Protein AF-A0A359C9Y9-F1 (afdb_monomer_lite)

Foldseek 3Di:
DVVPPQLAPVRLGHCQAPVDAVRNVHPHHNPPDDPPVVVCVCVVPVDDPVVVVDPPPPPPPPPDPPPPVVVVVVVVVVVVVVVVVVVVVVVVVVVVVD

Secondary structure (DSSP, 8-state):
-TTS-SS-TTS--SS-SSS-SGGGT-SS-TTSS--GGGGSHHHHHS--HHHHT-SS--TT--PPPTTHHHHHHHHHHHHHHHHHHHHHHHHHHHHHT-

Sequence (98 aa):
MPRGDRTGPMGTGPLTGRGAGFCAGFRGPGFFGGGRGWRHIFHATGLPGWMRSGWGGPAFLEEPPPGTEKRYLEEEAEALKGRLDEIRKRLEELEERK

Radius of gyration: 32.16 Å; chains: 1; bounding box: 36×39×92 Å

Structure (mmCIF, N/CA/C/O backbone):
data_AF-A0A359C9Y9-F1
#
_entry.id   AF-A0A359C9Y9-F1
#
loop_
_atom_site.group_PDB
_atom_site.id
_atom_site.type_symbol
_atom_site.label_atom_id
_atom_site.label_alt_id
_atom_site.label_comp_id
_atom_site.label_asym_id
_atom_site.label_entity_id
_atom_site.label_seq_id
_atom_site.pdbx_PDB_ins_code
_atom_site.Cartn_x
_atom_site.Cartn_y
_atom_site.Cartn_z
_atom_site.occupancy
_atom_site.B_iso_or_equiv
_atom_site.auth_seq_id
_atom_site.auth_comp_id
_atom_site.auth_asym_id
_atom_site.auth_atom_id
_atom_site.pdbx_PDB_model_num
ATOM 1 N N . MET A 1 1 ? -13.266 14.578 -46.584 1.00 54.03 1 MET A N 1
ATOM 2 C CA . MET A 1 1 ? -13.157 16.027 -46.289 1.00 54.03 1 MET A CA 1
ATOM 3 C C . MET A 1 1 ? -14.380 16.733 -46.832 1.00 54.03 1 MET A C 1
ATOM 5 O O . MET A 1 1 ? -14.867 16.263 -47.857 1.00 54.03 1 MET A O 1
ATOM 9 N N . PRO A 1 2 ? -14.840 17.834 -46.210 1.00 46.75 2 PRO A N 1
ATOM 10 C CA . PRO A 1 2 ? -16.095 18.508 -46.5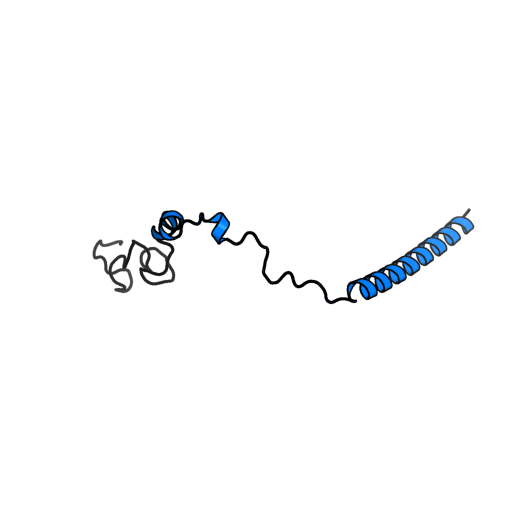63 1.00 46.75 2 PRO A CA 1
ATOM 11 C C . PRO A 1 2 ? -16.194 19.041 -48.007 1.00 46.75 2 PRO A C 1
ATOM 13 O O . PRO A 1 2 ? -17.251 19.523 -48.387 1.00 46.75 2 PRO A O 1
ATOM 16 N N . ARG A 1 3 ? -15.126 18.952 -48.820 1.00 58.03 3 ARG A N 1
ATOM 17 C CA . ARG A 1 3 ? -15.105 19.344 -50.243 1.00 58.03 3 ARG A CA 1
ATOM 18 C C . ARG A 1 3 ? -14.413 18.353 -51.197 1.00 58.03 3 ARG A C 1
ATOM 20 O O . ARG A 1 3 ? -14.272 18.644 -52.374 1.00 58.03 3 ARG A O 1
ATOM 27 N N . GLY A 1 4 ? -13.998 17.173 -50.718 1.00 59.62 4 GLY A N 1
ATOM 28 C CA . GLY A 1 4 ? -13.438 16.105 -51.572 1.00 59.62 4 GLY A CA 1
ATOM 29 C C . GLY A 1 4 ? -12.047 16.351 -52.191 1.00 59.62 4 GLY A C 1
ATOM 30 O O . GLY A 1 4 ? -11.519 15.461 -52.848 1.00 59.62 4 GLY A O 1
ATOM 31 N N . ASP A 1 5 ? -11.423 17.495 -51.927 1.00 67.19 5 ASP A N 1
ATOM 32 C CA . ASP A 1 5 ? -10.153 17.974 -52.499 1.00 67.19 5 ASP A CA 1
ATOM 33 C C . ASP A 1 5 ? -8.882 17.361 -51.886 1.00 67.19 5 ASP A C 1
ATOM 35 O O . ASP A 1 5 ? -7.786 17.577 -52.390 1.00 67.19 5 ASP A O 1
ATOM 39 N N . ARG A 1 6 ? -9.016 16.532 -50.842 1.00 59.53 6 ARG A N 1
ATOM 40 C CA . ARG A 1 6 ? -7.904 15.791 -50.213 1.00 59.53 6 ARG A CA 1
ATOM 41 C C . ARG A 1 6 ? -6.740 16.704 -49.781 1.00 59.53 6 ARG A C 1
ATOM 43 O O . ARG A 1 6 ? -5.592 16.305 -49.900 1.00 59.53 6 ARG A O 1
ATOM 50 N N . THR A 1 7 ? -7.005 17.904 -49.285 1.00 62.09 7 THR A N 1
ATOM 51 C CA . THR A 1 7 ? -5.969 18.849 -48.809 1.00 62.09 7 THR A CA 1
ATOM 52 C C . THR A 1 7 ? -6.150 19.252 -47.345 1.00 62.09 7 THR A C 1
ATOM 54 O O . THR A 1 7 ? -5.193 19.662 -46.697 1.00 62.09 7 THR A O 1
ATOM 57 N N . GLY A 1 8 ? -7.345 19.070 -46.786 1.00 62.53 8 GLY A N 1
ATOM 58 C CA . GLY A 1 8 ? -7.635 19.237 -45.361 1.00 62.53 8 GLY A CA 1
ATOM 59 C C . GLY A 1 8 ? -7.801 20.683 -44.926 1.00 62.53 8 GLY A C 1
ATOM 60 O O . GLY A 1 8 ? -7.442 21.590 -45.668 1.00 62.53 8 GLY A O 1
ATOM 61 N N . PRO A 1 9 ? -8.351 20.922 -43.720 1.00 59.69 9 PRO A N 1
ATOM 62 C CA . PRO A 1 9 ? -8.738 22.260 -43.266 1.00 59.69 9 PRO A CA 1
ATOM 63 C C . PRO A 1 9 ? -7.580 23.272 -43.175 1.00 59.69 9 PRO A C 1
ATOM 65 O O . PRO A 1 9 ? -7.851 24.453 -43.015 1.00 59.69 9 PRO A O 1
ATOM 68 N N . MET A 1 10 ? -6.317 22.840 -43.308 1.00 61.84 10 MET A N 1
ATOM 69 C CA . MET A 1 10 ? -5.121 23.698 -43.291 1.00 61.84 10 MET A CA 1
ATOM 70 C C . MET A 1 10 ? -4.091 23.339 -44.386 1.00 61.84 10 MET A C 1
ATOM 72 O O . MET A 1 10 ? -2.906 23.613 -44.225 1.00 61.84 10 MET A O 1
ATOM 76 N N . GLY A 1 11 ? -4.484 22.664 -45.475 1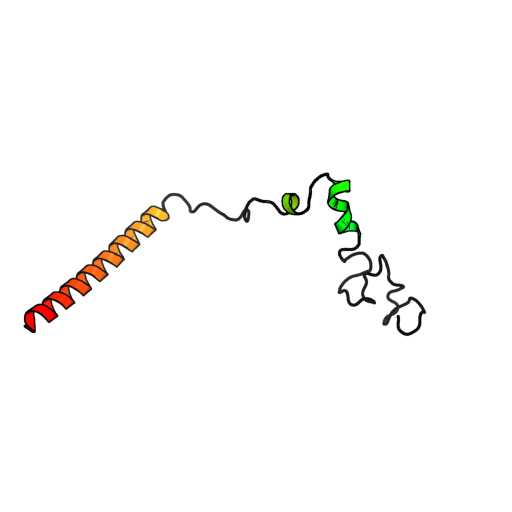.00 58.22 11 GLY A N 1
ATOM 77 C CA . GLY A 1 11 ? -3.522 22.244 -46.511 1.00 58.22 11 GLY A CA 1
ATOM 78 C C . GLY A 1 11 ? -2.567 21.126 -46.064 1.00 58.22 11 GLY A C 1
ATOM 79 O O . GLY A 1 11 ? -1.557 20.870 -46.713 1.00 58.22 11 GLY A O 1
ATOM 80 N N . THR A 1 12 ? -2.891 20.420 -44.975 1.00 58.81 12 THR A N 1
ATOM 81 C CA . THR A 1 12 ? -2.107 19.315 -44.393 1.00 58.81 12 THR A CA 1
ATOM 82 C C . THR A 1 12 ? -2.196 17.999 -45.189 1.00 58.81 12 THR A C 1
ATOM 84 O O . THR A 1 12 ? -1.897 16.917 -44.675 1.00 58.81 12 THR A O 1
ATOM 87 N N . GLY A 1 13 ? -2.545 18.109 -46.474 1.00 57.38 13 GLY A N 1
ATOM 88 C CA . GLY A 1 13 ? -2.552 17.050 -47.474 1.00 57.38 13 GLY A CA 1
ATOM 89 C C . GLY A 1 13 ? -3.802 16.168 -47.433 1.00 57.38 13 GLY A C 1
ATOM 90 O O . GLY A 1 13 ? -4.769 16.480 -46.732 1.00 57.38 13 GLY A O 1
ATOM 91 N N . PRO A 1 14 ? -3.800 15.055 -48.193 1.00 54.88 14 PRO A N 1
ATOM 92 C CA . PRO A 1 14 ? -4.859 14.046 -48.164 1.00 54.88 14 PRO A CA 1
ATOM 93 C C . PRO A 1 14 ? -5.082 13.530 -46.750 1.00 54.88 14 PRO A C 1
ATOM 95 O O . PRO A 1 14 ? -4.455 13.968 -45.792 1.00 54.88 14 PRO A O 1
ATOM 98 N N . LEU A 1 15 ? -5.926 12.521 -46.579 1.00 56.28 15 LEU A N 1
ATOM 99 C CA . LEU A 1 15 ? -5.691 11.611 -45.461 1.00 56.28 15 LEU A CA 1
ATOM 100 C C . LEU A 1 15 ? -4.271 11.050 -45.646 1.00 56.28 15 LEU A C 1
ATOM 102 O O . LEU A 1 15 ? -4.091 10.051 -46.333 1.00 56.28 15 LEU A O 1
ATOM 106 N N . THR A 1 16 ? -3.246 11.759 -45.175 1.00 51.59 16 THR A N 1
ATOM 107 C CA . THR A 1 16 ? -1.869 11.315 -45.272 1.00 51.59 16 THR A CA 1
ATOM 108 C C . THR A 1 16 ? -1.830 10.032 -44.447 1.00 51.59 16 THR A C 1
ATOM 110 O O . THR A 1 16 ? -2.410 9.954 -43.366 1.00 51.59 16 THR A O 1
ATOM 113 N N . GLY A 1 17 ? -1.309 8.959 -45.039 1.00 56.91 17 GLY A N 1
ATOM 114 C CA . GLY A 1 17 ? -1.378 7.606 -44.483 1.00 56.91 17 GLY A CA 1
ATOM 115 C C . GLY A 1 17 ? -2.774 6.959 -44.445 1.00 56.91 17 GLY A C 1
ATOM 116 O O . GLY A 1 17 ? -3.677 7.288 -45.206 1.00 56.91 17 GLY A O 1
ATOM 117 N N . ARG A 1 18 ? -2.934 5.942 -43.588 1.00 55.62 18 ARG A N 1
ATOM 118 C CA . ARG A 1 18 ? -4.041 4.952 -43.579 1.00 55.62 18 ARG A CA 1
ATOM 119 C C . ARG A 1 18 ? -5.394 5.515 -43.097 1.00 55.62 18 ARG A C 1
ATOM 121 O O . ARG A 1 18 ? -6.128 4.810 -42.407 1.00 55.62 18 ARG A O 1
ATOM 128 N N . GLY A 1 19 ? -5.720 6.767 -43.413 1.00 59.72 19 GLY A N 1
ATOM 129 C CA . GLY A 1 19 ? -6.903 7.451 -42.885 1.00 59.72 19 GLY A CA 1
ATOM 130 C C . GLY A 1 19 ? -6.700 8.098 -41.510 1.00 59.72 19 GLY A C 1
ATOM 131 O O . GLY A 1 19 ? -7.686 8.437 -40.868 1.00 59.72 19 GLY A O 1
ATOM 132 N N . ALA A 1 20 ? -5.457 8.255 -41.043 1.00 57.25 20 ALA A N 1
ATOM 133 C CA . ALA A 1 20 ? -5.145 8.639 -39.665 1.00 57.25 20 ALA A CA 1
ATOM 134 C C . ALA A 1 20 ? -4.228 9.870 -39.603 1.00 57.25 20 ALA A C 1
ATOM 136 O O . ALA A 1 20 ? -3.040 9.737 -39.357 1.00 57.25 20 ALA A O 1
ATOM 137 N N . GLY A 1 21 ? -4.776 11.064 -39.828 1.00 63.31 21 GLY A N 1
ATOM 138 C CA . GLY A 1 21 ? -4.056 12.336 -39.675 1.00 63.31 21 GLY A CA 1
ATOM 139 C C . GLY A 1 21 ? -4.955 13.421 -39.083 1.00 63.31 21 GLY A C 1
ATOM 140 O O . GLY A 1 21 ? -6.104 13.142 -38.737 1.00 63.31 21 GLY A O 1
ATOM 141 N N . PHE A 1 22 ? -4.469 14.664 -39.017 1.00 62.66 22 PHE A N 1
ATOM 142 C CA . PHE A 1 22 ? -5.207 15.825 -38.482 1.00 62.66 22 PHE A CA 1
ATOM 143 C C . PHE A 1 22 ? -6.648 15.932 -39.003 1.00 62.66 22 PHE A C 1
ATOM 145 O O . PHE A 1 22 ? -7.582 16.237 -38.269 1.00 62.66 22 PHE A O 1
ATOM 152 N N . CYS A 1 23 ? -6.843 15.581 -40.271 1.00 64.38 23 CYS A N 1
ATOM 153 C CA . CYS A 1 23 ? -8.125 15.629 -40.965 1.00 64.38 23 CYS A CA 1
ATOM 154 C C . CYS A 1 23 ? -9.149 14.574 -40.503 1.00 64.38 23 CYS A C 1
ATOM 156 O O . CYS A 1 23 ? -10.315 14.666 -40.878 1.00 64.38 23 CYS A O 1
ATOM 158 N N . ALA A 1 24 ? -8.724 13.584 -39.716 1.00 61.34 24 ALA A N 1
ATOM 159 C CA . ALA A 1 24 ? -9.562 12.571 -39.076 1.00 61.34 24 ALA A CA 1
ATOM 160 C C . ALA A 1 24 ? -9.649 12.761 -37.542 1.00 61.34 24 ALA A C 1
ATOM 162 O O . ALA A 1 24 ? -10.074 11.853 -36.836 1.00 61.34 24 ALA A O 1
ATOM 163 N N . GLY A 1 25 ? -9.260 13.938 -37.025 1.00 61.75 25 GLY A N 1
ATOM 164 C CA . GLY A 1 25 ? -9.360 14.291 -35.601 1.00 61.75 25 GLY A CA 1
ATOM 165 C C . GLY A 1 25 ? -8.178 13.836 -34.735 1.00 61.75 25 GLY A C 1
ATOM 166 O O . GLY A 1 25 ? -8.227 13.972 -33.515 1.00 61.75 25 GLY A O 1
ATOM 167 N N . PHE A 1 26 ? -7.108 13.309 -35.339 1.00 63.84 26 PHE A N 1
ATOM 168 C CA . PHE A 1 26 ? -5.914 12.862 -34.616 1.00 63.84 26 PHE A CA 1
ATOM 169 C C . PHE A 1 26 ? -4.931 14.018 -34.365 1.00 63.84 26 PHE A C 1
ATOM 171 O O . PHE A 1 26 ? -4.766 14.898 -35.205 1.00 63.84 26 PHE A O 1
ATOM 178 N N . ARG A 1 27 ? -4.235 14.001 -33.217 1.00 64.62 27 ARG A N 1
ATOM 179 C CA . ARG A 1 27 ? -3.251 15.033 -32.815 1.00 64.62 27 ARG A CA 1
ATOM 180 C C . ARG A 1 27 ? -1.894 14.943 -33.538 1.00 64.62 27 ARG A C 1
ATOM 182 O O . ARG A 1 27 ? -0.999 15.718 -33.220 1.00 64.62 27 ARG A O 1
ATOM 189 N N . GLY A 1 28 ? -1.722 14.011 -34.477 1.00 63.69 28 GLY A N 1
ATOM 190 C CA . GLY A 1 28 ? -0.453 13.755 -35.161 1.00 63.69 28 GLY A CA 1
ATOM 191 C C . GLY A 1 28 ? -0.607 13.512 -36.668 1.00 63.69 28 GLY A C 1
ATOM 192 O O . GLY A 1 28 ? -1.722 13.291 -37.153 1.00 63.69 28 GLY A O 1
ATOM 193 N N . PRO A 1 29 ? 0.506 13.567 -37.425 1.00 61.06 29 PRO A N 1
ATOM 194 C CA . PRO A 1 29 ? 0.513 13.328 -38.866 1.00 61.06 29 PRO A CA 1
ATOM 195 C C . PRO A 1 29 ? 0.172 11.871 -39.201 1.00 61.06 29 PRO A C 1
ATOM 197 O O . PRO A 1 29 ? 0.343 10.987 -38.369 1.00 61.06 29 PRO A O 1
ATOM 200 N N . GLY A 1 30 ? -0.228 11.645 -40.457 1.00 56.41 30 GLY A N 1
ATOM 201 C CA . GLY A 1 30 ? -0.776 10.438 -41.101 1.00 56.41 30 GLY A CA 1
ATOM 202 C C . GLY A 1 30 ? -0.331 9.014 -40.717 1.00 56.41 30 GLY A C 1
ATOM 203 O O . GLY A 1 30 ? -0.932 8.015 -41.129 1.00 56.41 30 GLY A O 1
ATOM 204 N N . PHE A 1 31 ? 0.778 8.913 -39.998 1.00 55.53 31 PHE A N 1
ATOM 205 C CA . PHE A 1 31 ? 1.479 7.687 -39.633 1.00 55.53 31 PHE A CA 1
ATOM 206 C C . PHE A 1 31 ? 1.536 7.464 -38.111 1.00 55.53 31 PHE A C 1
ATOM 208 O O . PHE A 1 31 ? 1.823 6.358 -37.658 1.00 55.53 31 PHE A O 1
ATOM 215 N N . PHE A 1 32 ? 1.236 8.501 -37.323 1.00 52.62 32 PHE A N 1
ATOM 216 C CA . PHE A 1 32 ? 1.226 8.494 -35.863 1.00 52.62 32 PHE A CA 1
ATOM 217 C C . PHE A 1 32 ? -0.199 8.289 -35.352 1.00 52.62 32 PHE A C 1
ATOM 219 O O . PHE A 1 32 ? -0.914 9.211 -34.969 1.00 52.62 32 PHE A O 1
ATOM 226 N N . GLY A 1 33 ? -0.619 7.034 -35.379 1.00 54.88 33 GLY A N 1
ATOM 227 C CA . GLY A 1 33 ? -1.908 6.580 -34.881 1.00 54.88 33 GLY A CA 1
ATOM 228 C C . GLY A 1 33 ? -2.046 5.116 -35.240 1.00 54.88 33 GLY A C 1
ATOM 229 O O . GLY A 1 33 ? -1.765 4.750 -36.379 1.00 54.88 33 GLY A O 1
ATOM 230 N N . GLY A 1 34 ? -2.393 4.274 -34.264 1.00 56.88 34 GLY A N 1
ATOM 231 C CA . GLY A 1 34 ? -2.446 2.816 -34.390 1.00 56.88 34 GLY A CA 1
ATOM 232 C C . GLY A 1 34 ? -3.352 2.353 -35.528 1.00 56.88 34 GLY A C 1
ATOM 233 O O . GLY A 1 34 ? -4.512 2.011 -35.328 1.00 56.88 34 GLY A O 1
ATOM 234 N N . GLY A 1 35 ? -2.820 2.350 -36.748 1.00 59.78 35 GLY A N 1
ATOM 235 C CA . GLY A 1 35 ? -3.503 1.853 -37.924 1.00 59.78 35 GLY A CA 1
ATOM 236 C C . GLY A 1 35 ? -3.614 0.332 -37.883 1.00 59.78 35 GLY A C 1
ATOM 237 O O . GLY A 1 35 ? -3.131 -0.340 -36.972 1.00 59.78 35 GLY A O 1
ATOM 238 N N . ARG A 1 36 ? -4.187 -0.227 -38.953 1.00 54.00 36 ARG A N 1
ATOM 239 C CA . ARG A 1 36 ? -4.404 -1.672 -39.196 1.00 54.00 36 ARG A CA 1
ATOM 240 C C . ARG A 1 36 ? -3.178 -2.587 -38.948 1.00 54.00 36 ARG A C 1
ATOM 242 O O . ARG A 1 36 ? -3.340 -3.799 -38.973 1.00 54.00 36 ARG A O 1
ATOM 249 N N . GLY A 1 37 ? -1.983 -2.041 -38.704 1.00 54.88 37 GLY A N 1
ATOM 250 C CA . GLY A 1 37 ? -0.774 -2.769 -38.305 1.00 54.88 37 GLY A CA 1
ATOM 251 C C . GLY A 1 37 ? -0.832 -3.402 -36.909 1.00 54.88 37 GLY A C 1
ATOM 252 O O . GLY A 1 37 ? -0.177 -4.415 -36.698 1.00 54.88 37 GLY A O 1
ATOM 253 N N . TRP A 1 38 ? -1.680 -2.912 -35.996 1.00 55.44 38 TRP A N 1
ATOM 254 C CA . TRP A 1 38 ? -1.865 -3.537 -34.672 1.00 55.44 38 TRP A CA 1
ATOM 255 C C . TRP A 1 38 ? -2.537 -4.916 -34.725 1.00 55.44 38 TRP A C 1
ATOM 257 O O . TRP A 1 38 ? -2.449 -5.687 -33.774 1.00 55.44 38 TRP A O 1
ATOM 267 N N . ARG A 1 39 ? -3.186 -5.256 -35.846 1.00 57.31 39 ARG A N 1
ATOM 268 C CA . ARG A 1 39 ? -3.914 -6.524 -36.008 1.00 57.31 39 ARG A CA 1
ATOM 269 C C . ARG A 1 39 ? -3.048 -7.678 -36.527 1.00 57.31 39 ARG A C 1
ATOM 271 O O . ARG A 1 39 ? -3.470 -8.819 -36.427 1.00 57.31 39 ARG A O 1
ATOM 278 N N . HIS A 1 40 ? -1.842 -7.405 -37.036 1.00 67.62 40 HIS A N 1
ATOM 279 C CA . HIS A 1 40 ? -0.932 -8.432 -37.580 1.00 67.62 40 HIS A CA 1
ATOM 280 C C . HIS A 1 40 ? 0.312 -8.676 -36.722 1.00 67.62 40 HIS A C 1
ATOM 282 O O . HIS A 1 40 ? 1.227 -9.385 -37.129 1.00 67.62 40 HIS A O 1
ATOM 288 N N . ILE A 1 41 ? 0.344 -8.118 -35.517 1.00 68.06 41 ILE A N 1
ATOM 289 C CA . ILE A 1 41 ? 1.482 -8.216 -34.605 1.00 68.06 41 ILE A CA 1
ATOM 290 C C . ILE A 1 41 ? 1.814 -9.682 -34.245 1.00 68.06 41 ILE A C 1
ATOM 292 O O . ILE A 1 41 ? 2.988 -10.038 -34.149 1.00 68.06 41 ILE A O 1
ATOM 296 N N . PHE A 1 42 ? 0.800 -10.550 -34.144 1.00 74.31 42 PHE A N 1
ATOM 297 C CA . PHE A 1 42 ? 0.992 -11.994 -33.975 1.00 74.31 42 PHE A CA 1
ATOM 298 C C . PHE A 1 42 ? 1.728 -12.631 -35.165 1.00 74.31 42 PHE A C 1
ATOM 300 O O . PHE A 1 42 ? 2.664 -13.391 -34.965 1.00 74.31 42 PHE A O 1
ATOM 307 N N . HIS A 1 43 ? 1.373 -12.278 -36.402 1.00 76.81 43 HIS A N 1
ATOM 308 C CA . HIS A 1 43 ? 2.046 -12.814 -37.591 1.00 76.81 43 HIS A CA 1
ATOM 309 C C . HIS A 1 43 ? 3.472 -12.279 -37.761 1.00 76.81 43 HIS A C 1
ATOM 311 O O . HIS A 1 43 ? 4.318 -12.971 -38.311 1.00 76.81 43 HIS A O 1
ATOM 317 N N . ALA A 1 44 ? 3.744 -11.059 -37.292 1.00 77.25 44 ALA A N 1
ATOM 318 C CA . ALA A 1 44 ? 5.058 -10.435 -37.421 1.00 77.25 44 ALA A CA 1
ATOM 319 C C . ALA A 1 44 ? 6.080 -10.949 -36.397 1.00 77.25 44 ALA A C 1
ATOM 321 O O . ALA A 1 44 ? 7.268 -10.981 -36.697 1.00 77.25 44 ALA A O 1
ATOM 322 N N . THR A 1 45 ? 5.653 -11.310 -35.182 1.00 73.50 45 THR A N 1
ATOM 323 C CA . THR A 1 45 ? 6.604 -11.692 -34.123 1.00 73.50 45 THR A CA 1
ATOM 324 C C . THR A 1 45 ? 6.233 -12.970 -33.367 1.00 73.50 45 THR A C 1
ATOM 326 O O . THR A 1 45 ? 6.870 -13.271 -32.363 1.00 73.50 45 THR A O 1
ATOM 329 N N . GLY A 1 46 ? 5.165 -13.669 -33.752 1.00 79.06 46 GLY A N 1
ATOM 330 C CA . GLY A 1 46 ? 4.684 -14.888 -33.088 1.00 79.06 46 GLY A CA 1
ATOM 331 C C . GLY A 1 46 ? 4.047 -14.683 -31.707 1.00 79.06 46 GLY A C 1
ATOM 332 O O . GLY A 1 46 ? 3.562 -15.641 -31.116 1.00 79.06 46 GLY A O 1
ATOM 333 N N . LEU A 1 47 ? 4.022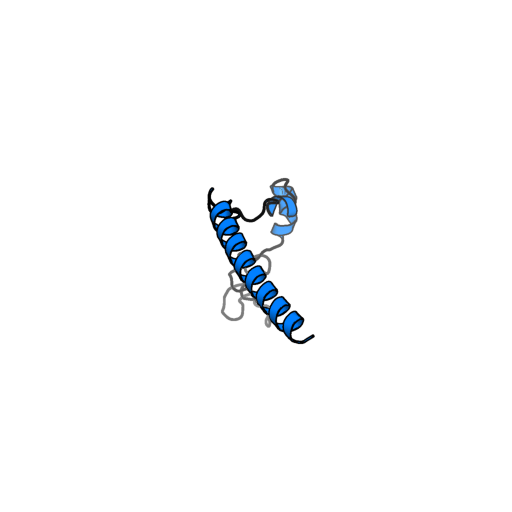 -13.452 -31.180 1.00 79.69 47 LEU A N 1
ATOM 334 C CA . LEU A 1 47 ? 3.576 -13.174 -29.813 1.00 79.69 47 LEU A CA 1
ATOM 335 C C . LEU A 1 47 ? 2.180 -12.533 -29.807 1.00 79.69 47 LEU A C 1
ATOM 337 O O . LEU A 1 47 ? 2.019 -11.425 -30.346 1.00 79.69 47 LEU A O 1
ATOM 341 N N . PRO A 1 48 ? 1.174 -13.184 -29.191 1.00 73.44 48 PRO A N 1
ATOM 342 C CA . PRO A 1 48 ? -0.148 -12.598 -29.008 1.00 73.44 48 PRO A CA 1
ATOM 343 C C . PRO A 1 48 ? -0.082 -11.398 -28.049 1.00 73.44 48 PRO A C 1
ATOM 345 O O . PRO A 1 48 ? 0.818 -11.290 -27.217 1.00 73.44 48 PRO A O 1
ATOM 348 N N . GLY A 1 49 ? -1.037 -10.470 -28.174 1.00 72.12 49 GLY A N 1
ATOM 349 C CA . GLY A 1 49 ? -0.995 -9.170 -27.484 1.00 72.12 49 GLY A CA 1
ATOM 350 C C . GLY A 1 49 ? -0.831 -9.259 -25.962 1.00 72.12 49 GLY A C 1
ATOM 351 O O . GLY A 1 49 ? -0.063 -8.491 -25.394 1.00 72.12 49 GLY A O 1
ATOM 352 N N . TRP A 1 50 ? -1.469 -10.241 -25.320 1.00 69.31 50 TRP A N 1
ATOM 353 C CA . TRP A 1 50 ? -1.387 -10.463 -23.871 1.00 69.31 50 TRP A CA 1
ATOM 354 C C . TRP A 1 50 ? 0.024 -10.839 -23.393 1.00 69.31 50 TRP A C 1
ATOM 356 O O . TRP A 1 50 ? 0.448 -10.390 -22.335 1.00 69.31 50 TRP A O 1
ATOM 366 N N . MET A 1 51 ? 0.779 -11.599 -24.192 1.00 70.25 51 MET A N 1
ATOM 367 C CA . MET A 1 51 ? 2.146 -12.014 -23.861 1.00 70.25 51 MET A CA 1
ATOM 368 C C . MET A 1 51 ? 3.140 -10.860 -24.038 1.00 70.25 51 MET A C 1
ATOM 370 O O . MET A 1 51 ? 4.139 -10.772 -23.332 1.00 70.25 51 MET A O 1
ATOM 374 N N . ARG A 1 52 ? 2.844 -9.930 -24.954 1.00 66.56 52 ARG A N 1
ATOM 375 C CA . ARG A 1 52 ? 3.643 -8.716 -25.164 1.00 66.56 52 ARG A CA 1
ATOM 376 C C . ARG A 1 52 ? 3.396 -7.652 -24.093 1.00 66.56 52 ARG A C 1
ATOM 378 O O . ARG A 1 52 ? 4.287 -6.859 -23.819 1.00 66.56 52 ARG A O 1
ATOM 385 N N . SER A 1 53 ? 2.212 -7.655 -23.483 1.00 65.50 53 SER A N 1
ATOM 386 C CA . SER A 1 53 ? 1.870 -6.775 -22.361 1.00 65.50 53 SER A CA 1
ATOM 387 C C . SER A 1 53 ? 2.581 -7.123 -21.052 1.00 65.50 53 SER A C 1
ATOM 389 O O . SER A 1 53 ? 2.286 -6.475 -20.057 1.00 65.50 53 SER A O 1
ATOM 391 N N . GLY A 1 54 ? 3.520 -8.080 -21.053 1.00 58.59 54 GLY A N 1
ATOM 392 C CA . GLY A 1 54 ? 4.347 -8.396 -19.894 1.00 58.59 54 GLY A CA 1
ATOM 393 C C . GLY A 1 54 ? 3.490 -8.876 -18.732 1.00 58.59 54 GLY A C 1
ATOM 394 O O . GLY A 1 54 ? 3.098 -8.102 -17.866 1.00 58.59 54 GLY A O 1
ATOM 395 N N . TRP A 1 55 ? 3.186 -10.172 -18.697 1.00 53.03 55 TRP A N 1
ATOM 396 C CA . TRP A 1 55 ? 2.722 -10.781 -17.455 1.00 53.03 55 TRP A CA 1
ATOM 397 C C . TRP A 1 55 ? 3.912 -10.868 -16.500 1.00 53.03 55 TRP A C 1
ATOM 399 O O . TRP A 1 55 ? 4.705 -11.802 -16.512 1.00 53.03 55 TRP A O 1
ATOM 409 N N . GLY A 1 56 ? 4.065 -9.787 -15.758 1.00 57.47 56 GLY A N 1
ATOM 410 C CA . GLY A 1 56 ? 5.123 -9.496 -14.816 1.00 57.47 56 GLY A CA 1
ATOM 411 C C . GLY A 1 56 ? 4.855 -8.057 -14.447 1.00 57.47 56 GLY A C 1
ATOM 412 O O . GLY A 1 56 ? 5.016 -7.182 -15.295 1.00 57.47 56 GLY A O 1
ATOM 413 N N . GLY A 1 57 ? 4.290 -7.854 -13.255 1.00 58.31 57 GLY A N 1
ATOM 414 C CA . GLY A 1 57 ? 3.880 -6.546 -12.754 1.00 58.31 57 GLY A CA 1
ATOM 415 C C . GLY A 1 57 ? 4.980 -5.495 -12.921 1.00 58.31 57 GLY A C 1
ATOM 416 O O . GLY A 1 57 ? 6.114 -5.846 -13.247 1.00 58.31 57 GLY A O 1
ATOM 417 N N . PRO A 1 58 ? 4.652 -4.205 -12.734 1.00 54.88 58 PRO A N 1
ATOM 418 C CA . PRO A 1 58 ? 5.608 -3.121 -12.925 1.00 54.88 58 PRO A CA 1
ATOM 419 C C . PRO A 1 58 ? 6.986 -3.522 -12.393 1.00 54.88 58 PRO A C 1
ATOM 421 O O . PRO A 1 58 ? 7.088 -3.954 -11.247 1.00 54.88 58 PRO A O 1
ATOM 424 N N . ALA A 1 59 ? 8.039 -3.334 -13.195 1.00 54.88 59 ALA A N 1
ATOM 425 C CA . ALA A 1 59 ? 9.443 -3.529 -12.801 1.00 54.88 59 ALA A CA 1
ATOM 426 C C . ALA A 1 59 ? 9.882 -2.645 -11.603 1.00 54.88 59 ALA A C 1
ATOM 428 O O . ALA A 1 59 ? 11.057 -2.557 -11.280 1.00 54.88 59 ALA A O 1
ATOM 429 N N . PHE A 1 60 ? 8.912 -1.978 -10.978 1.00 55.00 60 PHE A N 1
ATOM 430 C CA . PHE A 1 60 ? 8.960 -1.102 -9.824 1.00 55.00 60 PHE A CA 1
ATOM 431 C C . PHE A 1 60 ? 8.389 -1.770 -8.561 1.00 55.00 60 PHE A C 1
ATOM 433 O O . PHE A 1 60 ? 8.182 -1.084 -7.566 1.00 55.00 60 PHE A O 1
ATOM 440 N N . LEU A 1 61 ? 8.096 -3.079 -8.576 1.00 55.62 61 LEU A N 1
ATOM 441 C CA . LEU A 1 61 ? 7.937 -3.854 -7.341 1.00 55.62 61 LEU A CA 1
ATOM 442 C C . LEU A 1 61 ? 9.330 -4.059 -6.733 1.00 55.62 61 LEU A C 1
ATOM 444 O O . LEU A 1 61 ? 9.909 -5.139 -6.791 1.00 55.62 61 LEU A O 1
ATOM 448 N N . GLU A 1 62 ? 9.892 -2.959 -6.245 1.00 63.09 62 GLU A N 1
ATOM 449 C CA . GLU A 1 62 ? 11.104 -2.936 -5.445 1.00 63.09 62 GLU A CA 1
ATOM 450 C C . GLU A 1 62 ? 10.777 -3.633 -4.125 1.00 63.09 62 GLU A C 1
ATOM 452 O O . GLU A 1 62 ? 9.890 -3.201 -3.384 1.00 63.09 62 GLU A O 1
ATOM 457 N N . GLU A 1 63 ? 11.431 -4.766 -3.869 1.00 66.81 63 GLU A N 1
ATOM 458 C CA . GLU A 1 63 ? 11.314 -5.426 -2.575 1.00 66.81 63 GLU A CA 1
ATOM 459 C C . GLU A 1 63 ? 11.785 -4.445 -1.491 1.00 66.81 63 GLU A C 1
ATOM 461 O O . GLU A 1 63 ? 12.849 -3.833 -1.640 1.00 66.81 63 GLU A O 1
ATOM 466 N N . PRO A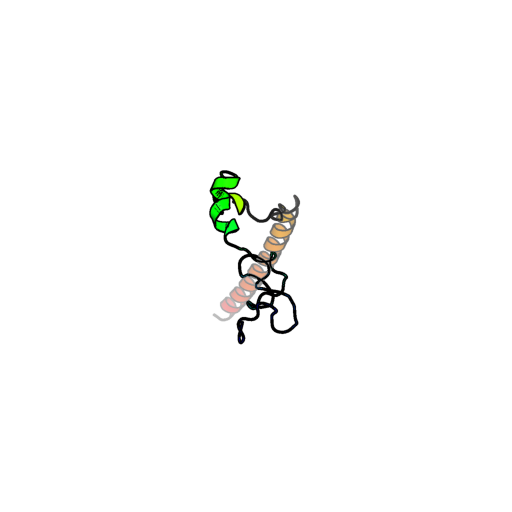 1 64 ? 11.001 -4.245 -0.417 1.00 69.81 64 PRO A N 1
ATOM 467 C CA . PRO A 1 64 ? 11.377 -3.313 0.632 1.00 69.81 64 PRO A CA 1
ATOM 468 C C . PRO A 1 64 ? 12.740 -3.722 1.218 1.00 69.81 64 PRO A C 1
ATOM 470 O O . PRO A 1 64 ? 12.981 -4.912 1.442 1.00 69.81 64 PRO A O 1
ATOM 473 N N . PRO A 1 65 ? 13.656 -2.768 1.477 1.00 77.62 65 PRO A N 1
ATOM 474 C CA . PRO A 1 65 ? 15.013 -3.102 1.878 1.00 77.62 65 PRO A CA 1
ATOM 475 C C . PRO A 1 65 ? 15.022 -3.886 3.200 1.00 77.62 65 PRO A C 1
ATOM 477 O O . PRO A 1 65 ? 14.222 -3.590 4.105 1.00 77.62 65 PRO A O 1
ATOM 480 N N . PRO A 1 66 ? 15.932 -4.870 3.342 1.00 72.25 66 PRO A N 1
ATOM 481 C CA . PRO A 1 66 ? 15.973 -5.748 4.502 1.00 72.25 66 PRO A CA 1
ATOM 482 C C . PRO A 1 66 ? 16.167 -4.928 5.783 1.00 72.25 66 PRO A C 1
ATOM 484 O O . PRO A 1 66 ? 17.141 -4.192 5.931 1.00 72.25 66 PRO A O 1
ATOM 487 N N . GLY A 1 67 ? 15.209 -5.042 6.706 1.00 79.12 67 GLY A N 1
ATOM 488 C CA . GLY A 1 67 ? 15.197 -4.327 7.989 1.00 79.12 67 GLY A CA 1
ATOM 489 C C . GLY A 1 67 ? 14.114 -3.254 8.134 1.00 79.12 67 GLY A C 1
ATOM 490 O O . GLY A 1 67 ? 13.847 -2.831 9.259 1.00 79.12 67 GLY A O 1
ATOM 491 N N . THR A 1 68 ? 13.450 -2.851 7.046 1.00 83.69 68 THR A N 1
ATOM 492 C CA . THR A 1 68 ? 12.268 -1.966 7.116 1.00 83.69 68 THR A CA 1
ATOM 493 C C . THR A 1 68 ? 11.086 -2.653 7.792 1.00 83.69 68 THR A C 1
ATOM 495 O O . THR A 1 68 ? 10.480 -2.074 8.688 1.00 83.69 68 THR A O 1
ATOM 498 N N . GLU A 1 69 ? 10.833 -3.916 7.446 1.00 86.56 69 GLU A N 1
ATOM 499 C CA . GLU A 1 69 ? 9.784 -4.739 8.054 1.00 86.56 69 GLU A CA 1
ATOM 500 C C . GLU A 1 69 ? 9.962 -4.860 9.572 1.00 86.56 69 GLU A C 1
ATOM 502 O O . GLU A 1 69 ? 9.018 -4.651 10.323 1.00 86.56 69 GLU A O 1
ATOM 507 N N . LYS A 1 70 ? 11.192 -5.099 10.048 1.00 90.50 70 LYS A N 1
ATOM 508 C CA . LYS A 1 70 ? 11.463 -5.195 11.488 1.00 90.50 70 LYS A CA 1
ATOM 509 C C . LYS A 1 70 ? 11.100 -3.904 12.228 1.00 90.50 70 LYS A C 1
ATOM 511 O O . LYS A 1 70 ? 10.429 -3.970 13.249 1.00 90.50 70 LYS A O 1
ATOM 516 N N . ARG A 1 71 ? 11.535 -2.747 11.714 1.00 87.62 71 ARG A N 1
ATOM 517 C CA . ARG A 1 71 ? 11.225 -1.442 12.323 1.00 87.62 71 ARG A CA 1
ATOM 518 C C . ARG A 1 71 ? 9.725 -1.166 12.322 1.00 87.62 71 ARG A C 1
ATOM 520 O O . ARG A 1 71 ? 9.187 -0.755 13.338 1.00 87.62 71 ARG A O 1
ATOM 527 N N . TYR A 1 72 ? 9.059 -1.453 11.206 1.00 91.75 72 TYR A N 1
ATOM 528 C CA . TYR A 1 72 ? 7.614 -1.292 11.081 1.00 91.75 72 TYR A CA 1
ATOM 529 C C . TYR A 1 72 ? 6.849 -2.136 12.112 1.00 91.75 72 TYR A C 1
ATOM 531 O O . TYR A 1 72 ? 5.961 -1.634 12.793 1.00 91.75 72 TYR A O 1
ATOM 539 N N . LEU A 1 73 ? 7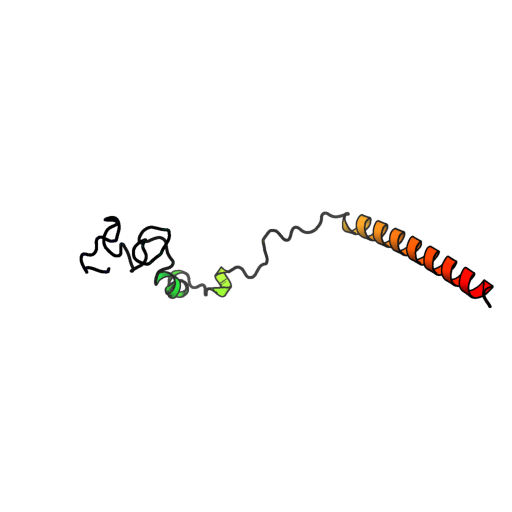.238 -3.403 12.280 1.00 93.38 73 LEU A N 1
ATOM 540 C CA . LEU A 1 73 ? 6.618 -4.300 13.256 1.00 93.38 73 LEU A CA 1
ATOM 541 C C . LEU A 1 73 ? 6.908 -3.885 14.709 1.00 93.38 73 LEU A C 1
ATOM 543 O O . LEU A 1 73 ? 6.051 -4.061 15.575 1.00 93.38 73 LEU A O 1
ATOM 547 N N . GLU A 1 74 ? 8.092 -3.332 14.993 1.00 95.44 74 GLU A N 1
ATOM 548 C CA . GLU A 1 74 ? 8.420 -2.764 16.310 1.00 95.44 74 GLU A CA 1
ATOM 549 C C . GLU A 1 74 ? 7.524 -1.555 16.632 1.00 95.44 74 GLU A C 1
ATOM 551 O O . GLU A 1 74 ? 6.928 -1.508 17.710 1.00 95.44 74 GLU A O 1
ATOM 556 N N . GLU A 1 75 ? 7.349 -0.634 15.681 1.00 95.75 75 GLU A N 1
ATOM 557 C CA . GLU A 1 75 ? 6.451 0.523 15.819 1.00 95.75 75 GLU A CA 1
ATOM 558 C C . GLU A 1 75 ? 4.985 0.097 16.012 1.00 95.75 75 GLU A C 1
ATOM 560 O O . GLU A 1 75 ? 4.284 0.619 16.885 1.00 95.75 75 GLU A O 1
ATOM 565 N N . GLU A 1 76 ? 4.512 -0.889 15.243 1.00 96.75 76 GLU A N 1
ATOM 566 C CA . GLU A 1 76 ? 3.149 -1.415 15.369 1.00 96.75 76 GLU A CA 1
ATOM 567 C C . GLU A 1 76 ? 2.917 -2.064 16.743 1.00 96.75 76 GLU A C 1
ATOM 569 O O . GLU A 1 76 ? 1.885 -1.833 17.384 1.00 96.75 76 GLU A O 1
ATOM 574 N N . ALA A 1 77 ? 3.898 -2.816 17.250 1.00 97.56 77 ALA A N 1
ATOM 575 C CA . ALA A 1 77 ? 3.827 -3.419 18.576 1.00 97.56 77 ALA A CA 1
ATOM 576 C C . ALA A 1 77 ? 3.737 -2.365 19.695 1.00 97.56 77 ALA A C 1
ATOM 578 O O . ALA A 1 77 ? 2.991 -2.556 20.662 1.00 97.56 77 ALA A O 1
ATOM 579 N N . GLU A 1 78 ? 4.465 -1.252 19.585 1.00 96.75 78 GLU A N 1
ATOM 580 C CA . GLU A 1 78 ? 4.393 -0.150 20.552 1.00 96.75 78 GLU A CA 1
ATOM 581 C C . GLU A 1 78 ? 3.048 0.582 20.501 1.00 96.75 78 GLU A C 1
ATOM 583 O O . GLU A 1 78 ? 2.430 0.812 21.547 1.00 96.75 78 GLU A O 1
ATOM 588 N N . ALA A 1 79 ? 2.537 0.869 19.303 1.00 97.19 79 ALA A N 1
ATOM 589 C CA . ALA A 1 79 ? 1.227 1.493 19.132 1.00 97.19 79 ALA A CA 1
ATOM 590 C C . ALA A 1 79 ? 0.096 0.632 19.727 1.00 97.19 79 ALA A C 1
ATOM 592 O O . ALA A 1 79 ? -0.824 1.149 20.372 1.00 97.19 79 ALA A O 1
ATOM 593 N N . LEU A 1 80 ? 0.170 -0.691 19.549 1.00 98.00 80 LEU A N 1
ATOM 594 C CA . LEU A 1 80 ? -0.799 -1.629 20.119 1.00 98.00 80 LEU A CA 1
ATOM 595 C C . LEU A 1 80 ? -0.734 -1.682 21.650 1.00 98.00 80 LEU A C 1
ATOM 597 O O . LEU A 1 80 ? -1.786 -1.754 22.289 1.00 98.00 80 LEU A O 1
ATOM 601 N N . LYS A 1 81 ? 0.457 -1.594 22.254 1.00 97.12 81 LYS A N 1
ATOM 602 C CA . LYS A 1 81 ? 0.594 -1.501 23.720 1.00 97.12 81 LYS A CA 1
ATOM 603 C C . LYS A 1 81 ? -0.102 -0.258 24.271 1.00 97.12 81 LYS A C 1
ATOM 605 O O . LYS A 1 81 ? -0.884 -0.385 25.208 1.00 97.12 81 LYS A O 1
ATOM 610 N N . GLY A 1 82 ? 0.092 0.901 23.639 1.00 96.81 82 GLY A N 1
ATOM 611 C CA . GLY A 1 82 ? -0.593 2.136 24.039 1.00 96.81 82 GLY A CA 1
ATOM 612 C C . GLY A 1 82 ? -2.119 1.994 24.022 1.00 96.81 82 GLY A C 1
ATOM 613 O O . GLY A 1 82 ? -2.787 2.350 24.992 1.00 96.81 82 GLY A O 1
ATOM 614 N N . ARG A 1 83 ? -2.676 1.372 22.971 1.00 96.19 83 ARG A N 1
ATOM 615 C CA . ARG A 1 83 ? -4.121 1.079 22.903 1.00 96.19 83 ARG A CA 1
ATOM 616 C C . ARG A 1 83 ? -4.588 0.136 24.009 1.00 96.19 83 ARG A C 1
ATOM 618 O O . ARG A 1 83 ? -5.67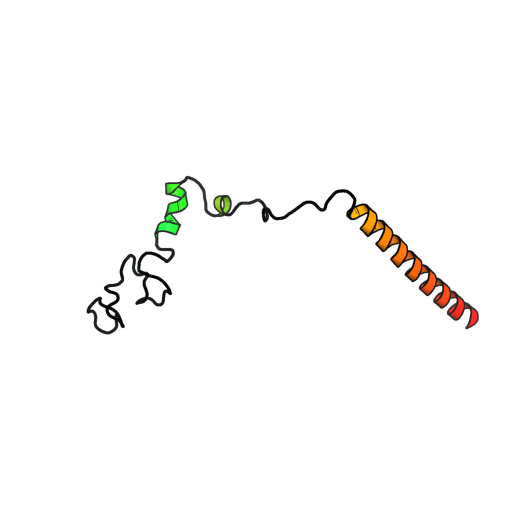4 0.329 24.548 1.00 96.19 83 ARG A O 1
ATOM 625 N N . LEU A 1 84 ? -3.805 -0.891 24.339 1.00 97.88 84 LEU A N 1
ATOM 626 C CA . LEU A 1 84 ? -4.149 -1.804 25.431 1.00 97.88 84 LEU A CA 1
ATOM 627 C C . LEU A 1 84 ? -4.185 -1.081 26.778 1.00 97.88 84 LEU A C 1
ATOM 629 O O . LEU A 1 84 ? -5.087 -1.340 27.574 1.00 97.88 84 LEU A O 1
ATOM 633 N N . ASP A 1 85 ? -3.258 -0.157 27.017 1.00 97.31 85 ASP A N 1
ATOM 634 C CA . ASP A 1 85 ? -3.223 0.621 28.256 1.00 97.31 85 ASP A CA 1
ATOM 635 C C . ASP A 1 85 ? -4.406 1.594 28.360 1.00 97.31 85 ASP A C 1
ATOM 637 O O . ASP A 1 85 ? -4.996 1.734 29.431 1.00 97.31 85 ASP A O 1
ATOM 641 N N . GLU A 1 86 ? -4.826 2.214 27.255 1.00 97.50 86 GLU A N 1
ATOM 642 C CA . GLU A 1 86 ? -6.058 3.016 27.214 1.00 97.50 86 GLU A CA 1
ATOM 643 C C . GLU A 1 86 ? -7.309 2.181 27.513 1.00 97.50 86 GLU A C 1
ATOM 645 O O . GLU A 1 86 ? -8.168 2.596 28.294 1.00 97.50 86 GLU A O 1
ATOM 650 N N . ILE A 1 87 ? -7.412 0.987 26.920 1.00 97.25 87 ILE A N 1
ATOM 651 C CA . ILE A 1 87 ? -8.539 0.077 27.164 1.00 97.25 87 ILE A CA 1
ATOM 652 C C . ILE A 1 87 ? -8.573 -0.350 28.633 1.00 97.25 87 ILE A C 1
ATOM 654 O O . ILE A 1 87 ? -9.649 -0.367 29.227 1.00 97.25 87 ILE A O 1
ATOM 658 N N . ARG A 1 88 ? -7.415 -0.662 29.227 1.00 95.44 88 ARG A N 1
ATOM 659 C CA . ARG A 1 88 ? -7.308 -1.018 30.650 1.00 95.44 88 ARG A CA 1
ATOM 660 C C . ARG A 1 88 ? -7.798 0.103 31.557 1.00 95.44 88 ARG A C 1
ATOM 662 O O . ARG A 1 88 ? -8.670 -0.152 32.377 1.00 95.44 88 ARG A O 1
ATOM 669 N N . LYS A 1 89 ? -7.343 1.341 31.336 1.00 97.00 89 LYS A N 1
ATOM 670 C CA . LYS A 1 89 ? -7.822 2.514 32.091 1.00 97.00 89 LYS A CA 1
ATOM 671 C C . LYS A 1 89 ? -9.339 2.664 32.003 1.00 97.00 89 LYS A C 1
ATOM 673 O O . LYS A 1 89 ? -10.008 2.869 33.007 1.00 97.00 89 LYS A O 1
ATOM 678 N N . ARG A 1 90 ? -9.903 2.501 30.803 1.00 95.94 90 ARG A N 1
ATOM 679 C CA . ARG A 1 90 ? -11.356 2.582 30.607 1.00 95.94 90 ARG A CA 1
ATOM 680 C C . ARG A 1 90 ? -12.111 1.450 31.310 1.00 95.94 90 ARG A C 1
ATOM 682 O O . ARG A 1 90 ? -13.245 1.656 31.732 1.00 95.94 90 ARG A O 1
ATOM 689 N N . LEU A 1 91 ? -11.532 0.253 31.395 1.00 96.00 91 LEU A N 1
ATOM 690 C CA . LEU A 1 91 ? -12.125 -0.855 32.145 1.00 96.00 91 LEU A CA 1
ATOM 691 C C . LEU A 1 91 ? -12.122 -0.563 33.647 1.00 96.00 91 LEU A C 1
ATOM 693 O O . LEU A 1 91 ? -13.169 -0.723 34.264 1.00 96.00 91 LEU A O 1
ATOM 697 N N . GLU A 1 92 ? -11.014 -0.061 34.195 1.00 95.75 92 GLU A N 1
ATOM 698 C CA . GLU A 1 92 ? -10.908 0.345 35.607 1.00 95.75 92 GLU A CA 1
ATOM 699 C C . GLU A 1 92 ? -11.960 1.414 35.959 1.00 95.75 92 GLU A C 1
ATOM 701 O O . GLU A 1 92 ? -12.738 1.232 36.894 1.00 95.75 92 GLU A O 1
ATOM 706 N N . GLU A 1 93 ? -12.101 2.463 35.137 1.00 94.62 93 GLU A N 1
ATOM 707 C CA . GLU A 1 93 ? -13.141 3.496 35.309 1.00 94.62 93 GLU A CA 1
ATOM 708 C C . GLU A 1 93 ? -14.576 2.930 35.294 1.00 94.62 93 GLU A C 1
ATOM 710 O O . GLU A 1 93 ? -15.481 3.461 35.945 1.00 94.62 93 GLU A O 1
ATOM 715 N N . LEU A 1 94 ? -14.825 1.878 34.508 1.00 94.19 94 LEU A N 1
ATOM 716 C CA . LEU A 1 94 ? -16.134 1.225 34.422 1.00 94.19 94 LEU A CA 1
ATOM 717 C C . LEU A 1 94 ? -16.368 0.219 35.556 1.00 94.19 94 LEU A C 1
ATOM 719 O O . LEU A 1 94 ? -17.525 -0.021 35.908 1.00 94.19 94 LEU A O 1
ATOM 723 N N . GLU A 1 95 ? -15.309 -0.363 36.116 1.00 90.56 95 GLU A N 1
ATOM 724 C CA . GLU A 1 95 ? -15.368 -1.218 37.303 1.00 90.56 95 GLU A CA 1
ATOM 725 C C . GLU A 1 95 ? -15.639 -0.399 38.568 1.00 90.56 95 GLU A C 1
ATOM 727 O O . GLU A 1 95 ? -16.475 -0.810 39.368 1.00 90.56 95 GLU A O 1
ATOM 732 N N . GLU A 1 96 ? -15.042 0.788 38.707 1.00 87.62 96 GLU A N 1
ATOM 733 C CA . GLU A 1 96 ? -15.294 1.707 39.831 1.00 87.62 96 GLU A CA 1
ATOM 734 C C . GLU A 1 96 ? -16.692 2.356 39.801 1.00 87.62 96 GLU A C 1
ATOM 736 O O . GLU A 1 96 ? -17.182 2.832 40.824 1.00 87.62 96 GLU A O 1
ATOM 741 N N . ARG A 1 97 ? -17.360 2.384 38.637 1.00 73.50 97 ARG A N 1
ATOM 742 C CA . ARG A 1 97 ? -18.753 2.863 38.493 1.00 73.50 97 ARG A CA 1
ATOM 743 C C . ARG A 1 97 ? -19.817 1.804 38.818 1.00 73.50 97 ARG A C 1
ATOM 745 O O . ARG A 1 97 ? -21.003 2.108 38.657 1.00 73.50 97 ARG A O 1
ATOM 752 N N . LYS A 1 98 ? -19.430 0.591 39.220 1.00 52.72 98 LYS A N 1
ATOM 753 C CA . LYS A 1 98 ? -20.345 -0.431 39.760 1.00 52.72 98 LYS A CA 1
ATOM 754 C C . LYS A 1 98 ? -20.486 -0.303 41.269 1.00 52.72 98 LYS A C 1
ATOM 756 O O . LYS A 1 98 ? -21.623 -0.537 41.733 1.00 52.72 98 LYS A O 1
#

pLDDT: mean 71.8, std 16.19, range [46.75, 98.0]